Protein AF-A0A8D0A537-F1 (afdb_monomer_lite)

Secondary structure (DSSP, 8-state):
-HHHH-HHHHHHHHHS---HHHHH-HHHHHHHHHHHHS----HHHHHHHHHT----TT--HHHHHHHHHHHHTTTT-GGG-

Structure (mmCIF, N/CA/C/O backbone):
data_AF-A0A8D0A537-F1
#
_entry.id   AF-A0A8D0A537-F1
#
loop_
_atom_site.group_PDB
_atom_site.id
_atom_site.type_symbol
_atom_site.label_atom_id
_atom_site.label_alt_id
_atom_site.label_comp_id
_atom_site.label_asym_id
_atom_site.label_entity_id
_atom_site.label_seq_id
_atom_site.pdbx_PDB_ins_code
_atom_site.Cartn_x
_atom_site.Cartn_y
_atom_site.Cartn_z
_atom_site.occupancy
_atom_site.B_iso_or_equiv
_atom_site.auth_seq_id
_atom_site.auth_comp_id
_atom_site.auth_asym_id
_atom_site.auth_atom_id
_atom_site.pdbx_PDB_model_num
ATOM 1 N N . LEU A 1 1 ? 23.680 -3.754 -10.135 1.00 71.12 1 LEU A N 1
ATOM 2 C CA . LEU A 1 1 ? 22.364 -3.962 -9.492 1.00 71.12 1 LEU A CA 1
ATOM 3 C C . LEU A 1 1 ? 22.052 -5.448 -9.402 1.00 71.12 1 LEU A C 1
ATOM 5 O O . LEU A 1 1 ? 22.180 -5.974 -8.314 1.00 71.12 1 LEU A O 1
ATOM 9 N N . ILE A 1 2 ? 21.773 -6.129 -10.520 1.00 76.12 2 ILE A N 1
ATOM 10 C CA . ILE A 1 2 ? 21.433 -7.569 -10.549 1.00 76.12 2 ILE A CA 1
ATOM 11 C C . ILE A 1 2 ? 22.509 -8.426 -9.859 1.00 76.12 2 ILE A C 1
ATOM 13 O O . ILE A 1 2 ? 22.202 -9.155 -8.929 1.00 76.12 2 ILE A O 1
ATOM 17 N N . TYR A 1 3 ? 23.790 -8.216 -10.186 1.00 80.12 3 TYR A N 1
ATOM 18 C CA . TYR A 1 3 ? 24.916 -8.922 -9.545 1.00 80.12 3 TYR A CA 1
ATOM 19 C C . TYR A 1 3 ? 25.030 -8.701 -8.021 1.00 80.12 3 TYR A C 1
ATOM 21 O O . TYR A 1 3 ? 25.635 -9.497 -7.317 1.00 80.12 3 TYR A O 1
ATOM 29 N N . CYS A 1 4 ? 24.457 -7.615 -7.491 1.00 84.25 4 CYS A N 1
ATOM 30 C CA . CYS A 1 4 ? 24.438 -7.343 -6.050 1.00 84.25 4 CYS A CA 1
ATOM 31 C C . CYS A 1 4 ? 23.238 -7.996 -5.342 1.00 84.25 4 CYS A C 1
ATOM 33 O O . CYS A 1 4 ? 23.218 -8.024 -4.117 1.00 84.25 4 CYS A O 1
ATOM 35 N N . MET A 1 5 ? 22.231 -8.453 -6.094 1.00 81.50 5 MET A N 1
ATOM 36 C CA . MET A 1 5 ? 20.971 -9.002 -5.581 1.00 81.50 5 MET A CA 1
ATOM 37 C C . MET A 1 5 ? 20.935 -10.537 -5.574 1.00 81.50 5 MET A C 1
ATOM 39 O O . MET A 1 5 ? 20.014 -11.095 -4.990 1.00 81.50 5 MET A O 1
ATOM 43 N N . GLY A 1 6 ? 21.928 -11.196 -6.181 1.00 84.81 6 GLY A N 1
ATOM 44 C CA . GLY A 1 6 ? 21.990 -12.654 -6.307 1.00 84.81 6 GLY A CA 1
ATOM 45 C C . GLY A 1 6 ? 21.400 -13.170 -7.620 1.00 84.81 6 GLY A C 1
ATOM 46 O O . GLY A 1 6 ? 20.838 -12.408 -8.413 1.00 84.81 6 GLY A O 1
ATOM 47 N N . ASP A 1 7 ? 21.552 -14.471 -7.848 1.00 83.50 7 ASP A N 1
ATOM 48 C CA . ASP A 1 7 ? 21.152 -15.139 -9.091 1.00 83.50 7 ASP A CA 1
ATOM 49 C C . ASP A 1 7 ? 19.623 -15.116 -9.280 1.00 83.50 7 ASP A C 1
ATOM 51 O O . ASP A 1 7 ? 19.126 -15.009 -10.402 1.00 83.50 7 ASP A O 1
ATOM 55 N N . GLU A 1 8 ? 18.863 -15.076 -8.183 1.00 83.19 8 GLU A N 1
ATOM 56 C CA . GLU A 1 8 ? 17.400 -14.999 -8.186 1.00 83.19 8 GLU A CA 1
ATOM 57 C C . GLU A 1 8 ? 16.875 -13.718 -8.849 1.00 83.19 8 GLU A C 1
ATOM 59 O O . 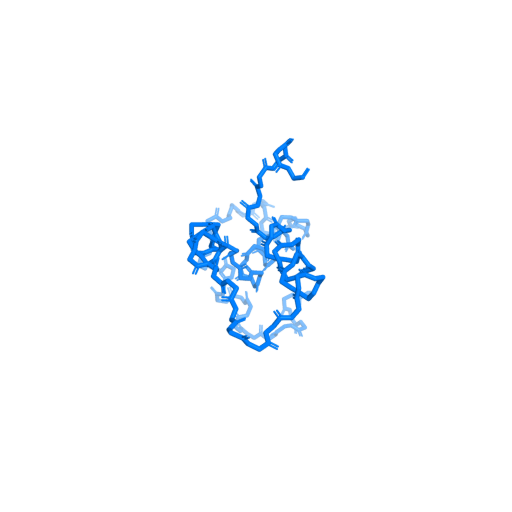GLU A 1 8 ? 15.780 -13.703 -9.415 1.00 83.19 8 GLU A O 1
ATOM 64 N N . ALA A 1 9 ? 17.642 -12.624 -8.811 1.00 82.94 9 ALA A N 1
ATOM 65 C CA . ALA A 1 9 ? 17.247 -11.381 -9.466 1.00 82.94 9 ALA A CA 1
ATOM 66 C C . ALA A 1 9 ? 17.248 -11.509 -10.999 1.00 82.94 9 ALA A C 1
ATOM 68 O O . ALA A 1 9 ? 16.433 -10.862 -11.665 1.00 82.94 9 ALA A O 1
ATOM 69 N N . ASP A 1 10 ? 18.127 -12.348 -11.556 1.00 83.25 10 ASP A N 1
ATOM 70 C CA . ASP A 1 10 ? 18.161 -12.625 -12.993 1.00 83.25 10 ASP A CA 1
ATOM 71 C C . ASP A 1 10 ? 16.939 -13.456 -13.411 1.00 83.25 10 ASP A C 1
ATOM 73 O O . ASP A 1 10 ? 16.274 -13.123 -14.393 1.00 83.25 10 ASP A O 1
ATOM 77 N N . ASP A 1 11 ? 16.565 -14.460 -12.611 1.00 84.69 11 ASP A N 1
ATOM 78 C CA . ASP A 1 11 ? 15.358 -15.269 -12.827 1.00 84.69 11 ASP A CA 1
ATOM 79 C C . ASP A 1 11 ? 14.077 -14.427 -12.768 1.00 84.69 11 ASP A C 1
ATOM 81 O O . ASP A 1 11 ? 13.212 -14.533 -13.646 1.00 84.69 11 ASP A O 1
ATOM 85 N N . ILE A 1 12 ? 13.976 -13.526 -11.783 1.00 84.62 12 ILE A N 1
ATOM 86 C CA . ILE A 1 12 ? 12.856 -12.585 -11.670 1.00 84.62 12 ILE A CA 1
ATOM 87 C C . ILE A 1 12 ? 12.760 -11.733 -12.937 1.00 84.62 12 ILE A C 1
ATOM 89 O O . ILE 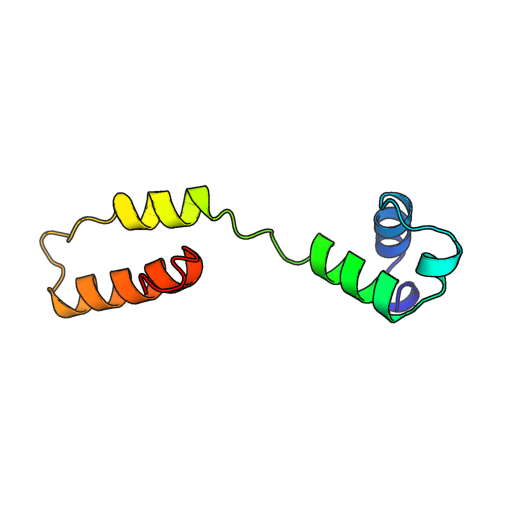A 1 12 ? 11.683 -11.646 -13.524 1.00 84.62 12 ILE A O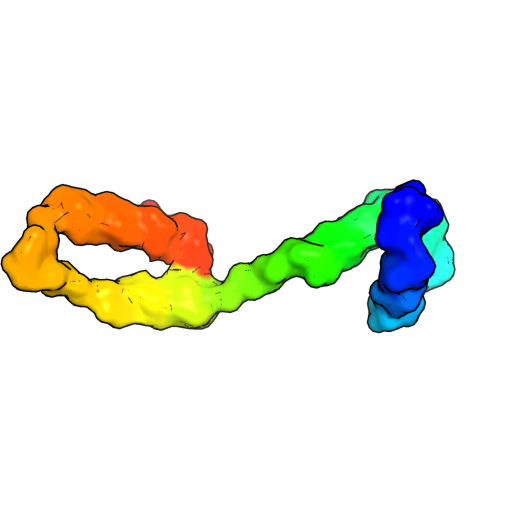 1
ATOM 93 N N . LEU A 1 13 ? 13.864 -11.145 -13.411 1.00 84.12 13 LEU A N 1
ATOM 94 C CA . LEU A 1 13 ? 13.866 -10.311 -14.618 1.00 84.12 13 LEU A CA 1
ATOM 95 C C . LEU A 1 13 ? 13.584 -11.101 -15.896 1.00 84.12 13 LEU A C 1
ATOM 97 O O . LEU A 1 13 ? 12.947 -10.579 -16.813 1.00 84.12 13 LEU A O 1
ATOM 101 N N . ARG A 1 14 ? 14.041 -12.351 -16.003 1.00 84.06 14 ARG A N 1
ATOM 102 C CA . ARG A 1 14 ? 13.686 -13.252 -17.115 1.00 84.06 14 ARG A CA 1
ATOM 103 C C . ARG A 1 14 ? 12.186 -13.533 -17.154 1.00 84.06 14 ARG A C 1
ATOM 105 O O . ARG A 1 14 ? 11.621 -13.547 -18.241 1.00 84.06 14 ARG A O 1
ATOM 112 N N . GLY A 1 15 ? 11.544 -13.669 -15.994 1.00 83.50 15 GLY A N 1
ATOM 113 C CA . GLY A 1 15 ? 10.093 -13.836 -15.878 1.00 83.50 15 GLY A CA 1
ATOM 114 C C . GLY A 1 15 ? 9.263 -12.593 -16.228 1.00 83.50 15 GLY A C 1
ATOM 115 O O . GLY A 1 15 ? 8.056 -12.712 -16.433 1.00 83.50 15 GLY A O 1
ATOM 116 N N . GLN A 1 16 ? 9.871 -11.403 -16.314 1.00 82.69 16 GLN A N 1
ATOM 117 C CA . GLN A 1 16 ? 9.174 -10.162 -16.669 1.00 82.69 16 GLN A CA 1
ATOM 118 C C . GLN A 1 16 ? 9.197 -9.899 -18.180 1.00 82.69 16 GLN A C 1
ATOM 120 O O . GLN A 1 16 ? 10.193 -10.140 -18.866 1.00 82.69 16 GLN A O 1
ATOM 125 N N . ALA A 1 17 ? 8.107 -9.328 -18.699 1.00 78.69 17 ALA A N 1
ATOM 126 C CA . ALA A 1 17 ? 7.927 -9.000 -20.116 1.00 78.69 17 ALA A CA 1
ATOM 127 C C . ALA A 1 17 ? 8.673 -7.712 -20.538 1.00 78.69 17 ALA A C 1
ATOM 129 O O . ALA A 1 17 ? 8.081 -6.797 -21.107 1.00 78.69 17 ALA A O 1
ATOM 130 N N . LEU A 1 18 ? 9.972 -7.621 -20.235 1.00 83.06 18 LEU A N 1
ATOM 131 C CA . LEU A 1 18 ? 10.844 -6.532 -20.684 1.00 83.06 18 LEU A CA 1
ATOM 132 C C . LEU A 1 18 ? 11.496 -6.876 -22.025 1.00 83.06 18 LEU A C 1
ATOM 134 O O . LEU A 1 18 ? 12.073 -7.956 -22.177 1.00 83.06 18 LEU A O 1
ATOM 138 N N . SER A 1 19 ? 11.457 -5.928 -22.964 1.00 84.50 19 SER A N 1
ATOM 139 C CA . SER A 1 19 ? 12.224 -6.004 -24.215 1.00 84.50 19 SER A CA 1
ATOM 140 C C . SER A 1 19 ? 13.7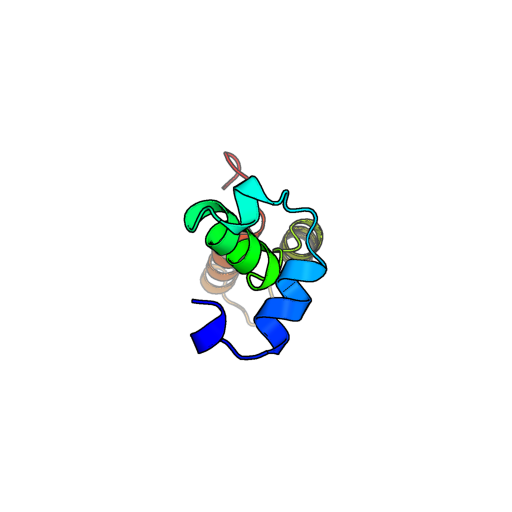35 -5.937 -23.963 1.00 84.50 19 SER A C 1
ATOM 142 O O . SER A 1 19 ? 14.178 -5.408 -22.941 1.00 84.50 19 SER A O 1
ATOM 144 N N . ASP A 1 20 ? 14.543 -6.404 -24.918 1.00 82.31 20 ASP A N 1
ATOM 145 C CA . ASP A 1 20 ? 16.011 -6.372 -24.811 1.00 82.31 20 ASP A CA 1
ATOM 146 C C . ASP A 1 20 ? 16.554 -4.954 -24.585 1.00 82.31 20 ASP A C 1
ATOM 148 O O . ASP A 1 20 ? 17.483 -4.748 -23.804 1.00 82.31 20 ASP A O 1
ATOM 152 N N . VAL A 1 21 ? 15.910 -3.955 -25.197 1.00 84.88 21 VAL A N 1
ATOM 153 C CA . VAL A 1 21 ? 16.244 -2.536 -25.011 1.00 84.88 21 VAL A CA 1
ATOM 154 C C . VAL A 1 21 ? 15.941 -2.085 -23.580 1.00 84.88 21 VAL A C 1
ATOM 156 O O . VAL A 1 21 ? 16.764 -1.418 -22.956 1.00 84.88 21 VAL A O 1
ATOM 159 N N . GLN A 1 22 ? 14.792 -2.473 -23.023 1.00 82.75 22 GLN A N 1
ATOM 160 C CA . GLN A 1 22 ? 14.417 -2.121 -21.650 1.00 82.75 22 GLN A CA 1
ATOM 161 C C . GLN A 1 22 ? 15.295 -2.823 -20.608 1.00 82.75 22 GLN A C 1
ATOM 163 O O . GLN A 1 22 ? 15.587 -2.238 -19.571 1.00 82.75 22 GLN A O 1
ATOM 168 N N . ARG A 1 23 ? 15.782 -4.039 -20.884 1.00 82.50 23 ARG A N 1
ATOM 169 C CA . ARG A 1 23 ? 16.718 -4.753 -19.994 1.00 82.50 23 ARG A CA 1
ATOM 170 C C . ARG A 1 23 ? 18.066 -4.044 -19.857 1.00 82.50 23 ARG A C 1
ATOM 172 O O . ARG A 1 23 ? 18.717 -4.167 -18.824 1.00 82.50 23 ARG A O 1
ATOM 179 N N . GLN A 1 24 ? 18.477 -3.285 -20.871 1.00 84.94 24 GLN A N 1
ATOM 180 C CA . GLN A 1 24 ? 19.694 -2.467 -20.820 1.00 84.94 24 GLN A CA 1
ATOM 181 C C . GLN A 1 24 ? 19.462 -1.092 -20.176 1.00 84.94 24 GLN A C 1
ATOM 183 O O . GLN A 1 24 ? 20.416 -0.397 -19.823 1.00 84.94 24 GLN A O 1
ATOM 188 N N . GLN A 1 25 ? 18.204 -0.690 -19.985 1.00 89.62 25 GLN A N 1
ATOM 189 C CA . GLN A 1 25 ? 17.851 0.568 -19.342 1.00 89.62 25 GLN A CA 1
ATOM 190 C C . GLN A 1 25 ? 17.756 0.378 -17.830 1.00 89.62 25 GLN A C 1
ATOM 192 O O . GLN A 1 25 ? 16.819 -0.231 -17.317 1.00 89.62 25 GLN A O 1
ATOM 197 N N . TYR A 1 26 ? 18.702 0.979 -17.104 1.00 86.38 26 TYR A N 1
ATOM 198 C CA . TYR A 1 26 ? 18.739 0.930 -15.641 1.00 86.38 26 TYR A CA 1
ATOM 199 C C . TYR A 1 26 ? 17.392 1.293 -14.999 1.00 86.38 26 TYR A C 1
ATOM 201 O O . TYR A 1 26 ? 16.935 0.596 -14.098 1.00 86.38 26 TYR A O 1
ATOM 209 N N . GLN A 1 27 ? 16.743 2.352 -15.493 1.00 87.94 27 GLN A N 1
ATOM 210 C CA . GLN A 1 27 ? 15.470 2.821 -14.951 1.00 87.94 27 GLN A CA 1
ATOM 211 C C . GLN A 1 27 ? 14.356 1.781 -15.121 1.00 87.94 27 GLN A C 1
ATOM 213 O O . GLN A 1 27 ? 13.675 1.461 -14.156 1.00 87.94 27 GLN A O 1
ATOM 218 N N . ALA A 1 28 ? 14.227 1.185 -16.309 1.00 87.06 28 ALA A N 1
ATOM 219 C CA . ALA A 1 28 ? 13.199 0.183 -16.578 1.00 87.06 28 ALA A CA 1
ATOM 220 C C . ALA A 1 28 ? 13.396 -1.091 -15.739 1.00 87.06 28 ALA A C 1
ATOM 222 O O . ALA A 1 28 ? 12.430 -1.642 -15.207 1.00 87.06 28 ALA A O 1
ATOM 223 N N . VAL A 1 29 ? 14.646 -1.536 -15.573 1.00 87.25 29 VAL A N 1
ATOM 224 C CA . VAL A 1 29 ? 14.989 -2.674 -14.705 1.00 87.25 29 VAL A CA 1
ATOM 225 C C . VAL A 1 29 ? 14.660 -2.363 -13.248 1.00 87.25 29 VAL A C 1
ATOM 227 O O . VAL A 1 29 ? 14.032 -3.179 -12.577 1.00 87.25 29 VAL A O 1
ATOM 230 N N . LYS A 1 30 ? 15.043 -1.176 -12.765 1.00 87.94 30 LYS A N 1
ATOM 231 C CA . LYS A 1 30 ? 14.766 -0.746 -11.394 1.00 87.94 30 LYS A CA 1
ATOM 232 C C . LYS A 1 30 ? 13.262 -0.671 -11.121 1.00 87.94 30 LYS A C 1
ATOM 234 O O . LYS A 1 30 ? 12.813 -1.278 -10.159 1.00 87.94 30 LYS A O 1
ATOM 239 N N . ASP A 1 31 ? 12.491 -0.017 -11.988 1.00 87.38 31 ASP A N 1
ATOM 240 C CA . ASP A 1 31 ? 11.040 0.136 -11.818 1.00 87.38 31 ASP A CA 1
ATOM 241 C C . ASP A 1 31 ? 10.325 -1.219 -11.815 1.00 87.38 31 ASP A C 1
ATOM 243 O O . ASP A 1 31 ? 9.394 -1.449 -11.047 1.00 87.38 31 ASP A O 1
ATOM 247 N N . THR A 1 32 ? 10.787 -2.152 -12.646 1.00 86.06 32 THR A N 1
ATOM 248 C CA . THR A 1 32 ? 10.232 -3.507 -12.702 1.00 86.06 32 THR A CA 1
ATOM 249 C C . THR A 1 32 ? 10.506 -4.283 -11.417 1.00 86.06 32 THR A C 1
ATOM 251 O O . THR A 1 32 ? 9.611 -4.950 -10.898 1.00 86.06 32 THR A O 1
ATOM 254 N N . LEU A 1 33 ? 11.729 -4.187 -10.889 1.00 86.19 33 LEU A N 1
ATOM 255 C CA . LEU A 1 33 ? 12.083 -4.802 -9.611 1.00 86.19 33 LEU A CA 1
ATOM 256 C C . LEU A 1 33 ? 11.312 -4.150 -8.460 1.00 86.19 33 LEU A C 1
ATOM 258 O O . LEU A 1 33 ? 10.776 -4.869 -7.621 1.00 86.19 33 LEU A O 1
ATOM 262 N N . ASP A 1 34 ? 11.170 -2.825 -8.459 1.00 86.06 34 ASP A N 1
ATOM 263 C CA . ASP A 1 34 ? 10.351 -2.107 -7.482 1.00 86.06 34 ASP A CA 1
ATOM 264 C C . ASP A 1 34 ? 8.893 -2.598 -7.542 1.00 86.06 34 ASP A C 1
ATOM 266 O O . ASP A 1 34 ? 8.313 -2.919 -6.511 1.00 86.06 34 ASP A O 1
ATOM 270 N N . ILE A 1 35 ? 8.305 -2.775 -8.729 1.00 83.06 35 ILE A N 1
ATOM 271 C CA . ILE A 1 35 ? 6.946 -3.330 -8.880 1.00 83.06 35 ILE A CA 1
ATOM 272 C C . ILE A 1 35 ? 6.845 -4.778 -8.379 1.00 83.06 35 ILE A C 1
ATOM 274 O O . ILE A 1 35 ? 5.801 -5.167 -7.851 1.00 83.06 35 ILE A O 1
ATOM 278 N N . TYR A 1 36 ? 7.883 -5.589 -8.587 1.00 83.25 36 TYR A N 1
ATOM 279 C CA . TYR A 1 36 ? 7.892 -6.997 -8.195 1.00 83.25 36 TYR A CA 1
ATOM 280 C C . TYR A 1 36 ? 8.022 -7.170 -6.677 1.00 83.25 36 TYR A C 1
ATOM 282 O O . TYR A 1 36 ? 7.305 -7.973 -6.081 1.00 83.25 36 TYR A O 1
ATOM 290 N N . PHE A 1 37 ? 8.924 -6.412 -6.049 1.00 81.88 37 PHE A N 1
ATOM 291 C CA . PHE A 1 37 ? 9.209 -6.516 -4.619 1.00 81.88 37 PHE A CA 1
ATOM 292 C C . PHE A 1 37 ? 8.276 -5.684 -3.749 1.00 81.88 37 PHE A C 1
ATOM 294 O O . PHE A 1 37 ? 8.063 -6.042 -2.590 1.00 81.88 37 PHE A O 1
ATOM 301 N N . VAL A 1 38 ? 7.703 -4.595 -4.265 1.00 74.81 38 VAL A N 1
ATOM 302 C CA . VAL A 1 38 ? 6.681 -3.854 -3.529 1.00 74.81 38 VAL A CA 1
ATOM 303 C C . VAL A 1 38 ? 5.413 -4.708 -3.515 1.00 74.81 38 VAL A C 1
ATOM 305 O O . VAL A 1 38 ? 4.808 -4.925 -4.569 1.00 74.81 38 VAL A O 1
ATOM 308 N N . PRO A 1 39 ? 4.956 -5.186 -2.340 1.00 67.50 39 PRO A N 1
ATOM 309 C CA . PRO A 1 39 ? 3.701 -5.907 -2.268 1.00 67.50 39 PRO A CA 1
ATOM 310 C C . PRO A 1 39 ? 2.603 -4.997 -2.807 1.00 67.50 39 PRO A C 1
ATOM 312 O O . PRO A 1 39 ? 2.374 -3.896 -2.294 1.00 67.50 39 PRO A O 1
ATOM 315 N N . ARG A 1 40 ? 1.930 -5.444 -3.873 1.00 68.62 40 ARG A N 1
ATOM 316 C CA . ARG A 1 40 ? 0.780 -4.727 -4.423 1.00 68.62 40 ARG A CA 1
ATOM 317 C C . ARG A 1 40 ? -0.228 -4.545 -3.296 1.00 68.62 40 ARG A C 1
ATOM 319 O O . ARG A 1 40 ? -0.807 -5.521 -2.821 1.00 68.62 40 ARG A O 1
ATOM 326 N N . LYS A 1 41 ? -0.432 -3.299 -2.859 1.00 73.50 41 LYS A N 1
ATOM 327 C CA . LYS A 1 41 ? -1.457 -2.981 -1.863 1.00 73.50 41 LYS A CA 1
ATOM 328 C C . LYS A 1 41 ? -2.802 -3.426 -2.422 1.00 73.50 41 LYS A C 1
ATOM 330 O O . LYS A 1 41 ? -3.272 -2.890 -3.428 1.00 73.50 41 LYS A O 1
ATOM 335 N N . ASN A 1 42 ? -3.414 -4.427 -1.796 1.00 83.88 42 ASN A N 1
ATOM 336 C CA . ASN A 1 42 ? -4.732 -4.885 -2.198 1.00 83.88 42 ASN A CA 1
ATOM 337 C C . ASN A 1 42 ? -5.767 -3.871 -1.701 1.00 83.88 42 ASN A C 1
ATOM 339 O O . ASN A 1 42 ? -6.256 -3.951 -0.579 1.00 83.88 42 ASN A O 1
ATOM 343 N N . ILE A 1 43 ? -6.086 -2.900 -2.556 1.00 86.94 43 ILE A N 1
ATOM 344 C CA . ILE A 1 43 ? -7.020 -1.817 -2.235 1.00 86.94 43 ILE A CA 1
ATOM 345 C C . ILE A 1 43 ? -8.400 -2.359 -1.836 1.00 86.94 43 ILE A C 1
ATOM 347 O O . ILE A 1 43 ? -9.046 -1.791 -0.961 1.00 86.94 43 ILE A O 1
ATOM 351 N N . ILE A 1 44 ? -8.848 -3.470 -2.434 1.00 86.75 44 ILE A N 1
ATOM 352 C CA . ILE A 1 44 ? -10.129 -4.102 -2.083 1.00 86.75 44 ILE A CA 1
ATOM 353 C C . ILE A 1 44 ? -10.076 -4.621 -0.644 1.00 86.75 44 ILE A C 1
ATOM 355 O O . ILE A 1 44 ? -11.004 -4.380 0.125 1.00 86.75 44 ILE A O 1
ATOM 359 N N . TYR A 1 45 ? -8.977 -5.275 -0.266 1.00 89.31 45 TYR A N 1
ATOM 360 C CA . TYR A 1 45 ? -8.759 -5.747 1.100 1.00 89.31 45 TYR A CA 1
ATOM 361 C C . TYR A 1 45 ? -8.688 -4.593 2.108 1.00 89.31 45 TYR A C 1
ATOM 363 O O . TYR A 1 45 ? -9.368 -4.637 3.129 1.00 89.31 45 TYR A O 1
ATOM 371 N N . GLU A 1 46 ? -7.931 -3.533 1.812 1.00 90.62 46 GLU A N 1
ATOM 372 C CA . GLU A 1 46 ? -7.817 -2.371 2.705 1.00 90.62 46 GLU A CA 1
ATOM 373 C C . GLU A 1 46 ? -9.175 -1.677 2.903 1.00 90.62 46 GLU A C 1
ATOM 375 O O . GLU A 1 46 ? -9.565 -1.394 4.037 1.00 90.62 46 GLU A O 1
ATOM 380 N N . ARG A 1 47 ? -9.956 -1.496 1.827 1.00 90.50 47 ARG A N 1
ATOM 381 C CA . ARG A 1 47 ? -11.320 -0.942 1.899 1.00 90.50 47 ARG A CA 1
ATOM 382 C C . ARG A 1 47 ? -12.275 -1.845 2.672 1.00 90.50 47 ARG A C 1
ATOM 384 O O . ARG A 1 47 ? -13.087 -1.346 3.446 1.00 90.50 47 ARG A O 1
ATOM 391 N N . ALA A 1 48 ? -12.188 -3.162 2.485 1.00 92.06 48 ALA A N 1
ATOM 392 C CA . ALA A 1 48 ? -12.972 -4.110 3.268 1.00 92.06 48 ALA A CA 1
ATOM 393 C C . ALA A 1 48 ? -12.627 -3.998 4.759 1.00 92.06 48 ALA A C 1
ATOM 395 O O . ALA A 1 48 ? -13.533 -3.893 5.580 1.00 92.06 48 ALA A O 1
ATOM 396 N N . ARG A 1 49 ? -11.335 -3.922 5.104 1.00 91.81 49 ARG A N 1
ATOM 397 C CA . ARG A 1 49 ? -10.872 -3.760 6.488 1.00 91.81 49 ARG A CA 1
ATOM 398 C C . ARG A 1 49 ? -11.341 -2.441 7.105 1.00 91.81 49 ARG A C 1
ATOM 400 O O . ARG A 1 49 ? -11.736 -2.432 8.265 1.00 91.81 49 ARG A O 1
ATOM 407 N N . PHE A 1 50 ? -11.339 -1.351 6.335 1.00 93.38 50 PHE A N 1
ATOM 408 C CA . PHE A 1 50 ? -11.901 -0.065 6.757 1.00 93.38 50 PHE A CA 1
ATOM 409 C C . PHE A 1 50 ? -13.411 -0.164 7.021 1.00 93.38 50 PHE A C 1
ATOM 411 O O . PHE A 1 50 ? -13.866 0.202 8.097 1.00 93.38 50 PHE A O 1
ATOM 418 N N . ASN A 1 51 ? -14.186 -0.716 6.084 1.00 92.06 51 ASN A N 1
ATOM 419 C CA . ASN A 1 51 ? -15.648 -0.796 6.205 1.00 92.06 51 ASN A CA 1
ATOM 420 C C . ASN A 1 51 ? -16.125 -1.808 7.259 1.00 92.06 51 ASN A C 1
ATOM 422 O O . ASN A 1 51 ? -17.229 -1.683 7.778 1.00 92.06 51 ASN A O 1
ATOM 426 N N . GLN A 1 52 ? -15.311 -2.815 7.577 1.00 93.75 52 GLN A N 1
ATOM 427 C CA . GLN A 1 52 ? -15.587 -3.779 8.646 1.00 93.75 52 GLN A CA 1
ATOM 428 C C . GLN A 1 52 ? -15.191 -3.260 10.032 1.00 93.75 52 GLN A C 1
ATOM 430 O O . GLN A 1 52 ? -15.481 -3.909 11.038 1.00 93.75 52 GLN A O 1
ATOM 435 N N . ARG A 1 53 ? -14.503 -2.115 10.114 1.00 92.50 53 ARG A N 1
ATOM 436 C CA . ARG A 1 53 ? -14.024 -1.581 11.383 1.00 92.50 53 ARG A CA 1
ATOM 437 C C . ARG A 1 53 ? -15.199 -1.049 12.207 1.00 92.50 53 ARG A C 1
ATOM 439 O O . ARG A 1 53 ? -15.841 -0.072 11.843 1.00 92.50 53 ARG A O 1
ATOM 446 N N . VAL A 1 54 ? -15.431 -1.677 13.358 1.00 93.50 54 VAL A N 1
ATOM 447 C CA . VAL A 1 54 ? -16.440 -1.281 14.356 1.00 93.50 54 VAL A CA 1
ATOM 448 C C . VAL A 1 54 ? -15.759 -0.859 15.649 1.00 93.50 54 VAL A C 1
ATOM 450 O O . VAL A 1 54 ? -14.748 -1.459 16.013 1.00 93.50 54 VAL A O 1
ATOM 453 N N . GLN A 1 55 ? -16.271 0.169 16.329 1.00 93.38 55 GLN A N 1
ATOM 454 C CA . GLN A 1 55 ? -15.716 0.621 17.607 1.00 93.38 55 GLN A CA 1
ATOM 455 C C . GLN A 1 55 ? -15.885 -0.473 18.665 1.00 93.38 55 GLN A C 1
ATOM 457 O O . GLN A 1 55 ? -16.967 -1.044 18.807 1.00 93.38 55 GLN A O 1
ATOM 462 N N . LEU A 1 56 ? -14.811 -0.783 19.394 1.00 93.06 56 LEU A N 1
ATOM 463 C CA . LEU A 1 56 ? -14.851 -1.798 20.447 1.00 93.06 56 LEU A CA 1
ATOM 464 C C . LEU A 1 56 ? -15.431 -1.221 21.743 1.00 93.06 56 LEU A C 1
ATOM 466 O O . LEU A 1 56 ? -15.290 -0.035 22.025 1.00 93.06 56 LEU A O 1
ATOM 470 N N . THR A 1 57 ? -16.018 -2.080 22.579 1.00 89.62 57 THR A N 1
ATOM 471 C CA . THR A 1 57 ? -16.717 -1.687 23.817 1.00 89.62 57 THR A CA 1
ATOM 472 C C . THR A 1 57 ? -15.849 -0.896 24.806 1.00 89.62 57 THR A C 1
ATOM 474 O O . THR A 1 57 ? -16.372 -0.086 25.560 1.00 89.62 57 THR A O 1
ATOM 477 N N . ASN A 1 58 ? -14.528 -1.102 24.783 1.00 93.12 58 ASN A N 1
ATOM 478 C CA . ASN A 1 58 ? -13.560 -0.430 25.663 1.00 93.12 58 ASN A CA 1
ATOM 479 C C . ASN A 1 58 ? -12.655 0.563 24.914 1.00 93.12 58 ASN A C 1
ATOM 481 O O . ASN A 1 58 ? -11.635 0.996 25.444 1.00 93.12 58 ASN A O 1
ATOM 485 N N . GLU A 1 59 ? -12.978 0.881 23.663 1.00 92.12 59 GLU A N 1
ATOM 486 C CA . GLU A 1 59 ? -12.194 1.799 22.847 1.00 92.12 59 GLU A CA 1
ATOM 487 C C . GLU A 1 59 ? -12.774 3.213 22.924 1.00 92.12 59 GLU A C 1
ATOM 489 O O . GLU A 1 59 ? -13.971 3.426 22.720 1.00 92.12 59 GLU A O 1
ATOM 494 N N . THR A 1 60 ? -11.916 4.198 23.189 1.00 94.75 60 THR A N 1
ATOM 495 C CA . THR A 1 60 ? -12.316 5.606 23.156 1.00 94.75 60 THR A CA 1
ATOM 496 C C . THR A 1 60 ? -12.629 6.043 21.728 1.00 94.75 60 THR A C 1
ATOM 498 O O . THR A 1 60 ? -12.048 5.544 20.762 1.00 94.75 60 THR A O 1
ATOM 501 N N . VAL A 1 61 ? -13.524 7.021 21.584 1.00 92.69 61 VAL A N 1
ATOM 502 C CA . VAL A 1 61 ? -13.877 7.571 20.267 1.00 92.69 61 VAL A CA 1
ATOM 503 C C . VAL A 1 61 ? -12.638 8.123 19.554 1.00 92.69 61 VAL A C 1
ATOM 505 O O . VAL A 1 61 ? -12.448 7.849 18.374 1.00 92.69 61 VAL A O 1
ATOM 508 N N . ASP A 1 62 ? -11.742 8.804 20.272 1.00 94.31 62 ASP A N 1
ATOM 509 C CA . ASP A 1 62 ? -10.508 9.351 19.692 1.00 94.31 62 ASP A CA 1
ATOM 510 C C . ASP A 1 62 ? -9.570 8.262 19.152 1.00 94.31 62 ASP A C 1
ATOM 512 O O . ASP A 1 62 ? -9.013 8.405 18.061 1.00 94.31 62 ASP A O 1
ATOM 516 N N . SER A 1 63 ? -9.426 7.143 19.874 1.00 93.69 63 SER A N 1
ATOM 517 C CA . SER A 1 63 ? -8.647 5.987 19.408 1.00 93.69 63 SER A CA 1
ATOM 518 C C . SER A 1 63 ? -9.273 5.379 18.157 1.00 93.69 63 SER A C 1
ATOM 520 O O . SER A 1 63 ? -8.578 5.107 17.176 1.00 93.69 63 SER A O 1
ATOM 522 N N . PHE A 1 64 ? -10.597 5.221 18.163 1.00 94.12 64 PHE A N 1
ATOM 523 C CA . PHE A 1 64 ? -11.336 4.665 17.039 1.00 94.12 64 PHE A CA 1
ATOM 524 C C . PHE A 1 64 ? -11.204 5.528 15.778 1.00 94.12 64 PHE A C 1
ATOM 526 O O . PHE A 1 64 ? -10.872 5.019 14.706 1.00 94.12 64 PHE A O 1
ATOM 533 N N . VAL A 1 65 ? -11.396 6.841 15.910 1.00 93.50 65 VAL A N 1
ATOM 534 C CA . VAL A 1 65 ? -11.266 7.807 14.812 1.00 93.50 65 VAL A CA 1
ATOM 535 C C . VAL A 1 65 ? -9.831 7.836 14.286 1.00 93.50 65 VAL A C 1
ATOM 537 O O . VAL A 1 65 ? -9.619 7.790 13.075 1.00 93.50 65 VAL A O 1
ATOM 540 N N . THR A 1 66 ? -8.834 7.824 15.174 1.00 93.88 66 THR A N 1
ATOM 541 C CA . THR A 1 66 ? -7.416 7.764 14.783 1.00 93.88 66 THR A CA 1
ATOM 542 C C . THR A 1 66 ? -7.106 6.490 13.992 1.00 93.88 66 THR A C 1
ATOM 544 O O . THR A 1 66 ? -6.449 6.543 12.950 1.00 93.88 66 THR A O 1
ATOM 547 N N . ALA A 1 67 ? -7.627 5.343 14.436 1.00 92.62 67 ALA A N 1
ATOM 548 C CA . ALA A 1 67 ? -7.477 4.078 13.726 1.00 92.62 67 ALA A CA 1
ATOM 549 C C . ALA A 1 67 ? -8.152 4.105 12.343 1.00 92.62 67 ALA A C 1
ATOM 551 O O . ALA A 1 67 ? -7.589 3.580 11.382 1.00 92.62 67 ALA A O 1
ATOM 552 N N . LEU A 1 68 ? -9.324 4.736 12.210 1.00 93.06 68 LEU A N 1
ATOM 553 C CA . LEU A 1 68 ? -9.990 4.910 10.915 1.00 93.06 68 LEU A CA 1
ATOM 554 C C . LEU A 1 68 ? -9.167 5.771 9.953 1.00 93.06 68 LEU A C 1
ATOM 556 O O . LEU A 1 68 ? -9.012 5.380 8.796 1.00 93.06 68 LEU A O 1
ATOM 560 N N . TYR A 1 69 ? -8.589 6.883 10.418 1.00 92.12 69 TYR A N 1
ATOM 561 C CA . TYR A 1 69 ? -7.708 7.708 9.585 1.00 92.12 69 TYR A CA 1
ATOM 562 C C . TYR A 1 69 ? -6.498 6.919 9.083 1.00 92.12 69 TYR A C 1
ATOM 564 O O . TYR A 1 69 ? -6.214 6.948 7.886 1.00 92.12 69 TYR A O 1
ATOM 572 N N . ALA A 1 70 ? -5.847 6.143 9.956 1.00 91.06 70 ALA A N 1
ATOM 573 C CA . ALA A 1 70 ? -4.724 5.284 9.579 1.00 91.06 70 ALA A CA 1
ATOM 574 C C . ALA A 1 70 ? -5.116 4.209 8.543 1.00 91.06 70 ALA A C 1
ATOM 576 O O . ALA A 1 70 ? -4.356 3.899 7.623 1.00 91.06 70 ALA A O 1
ATOM 577 N N . LEU A 1 71 ? -6.322 3.641 8.655 1.00 90.69 71 LEU A N 1
ATOM 578 C CA . LEU A 1 71 ? -6.846 2.676 7.684 1.00 90.69 71 LEU A CA 1
ATOM 579 C C . LEU A 1 71 ? -7.180 3.334 6.335 1.00 90.69 71 LEU A C 1
ATOM 581 O O . LEU A 1 71 ? -6.889 2.760 5.282 1.00 90.69 71 LEU A O 1
ATOM 585 N N . ALA A 1 72 ? -7.745 4.542 6.348 1.00 90.12 72 ALA A N 1
ATOM 586 C CA . ALA A 1 72 ? -8.115 5.279 5.143 1.00 90.12 72 ALA A CA 1
ATOM 587 C C . ALA A 1 72 ? -6.902 5.621 4.255 1.00 90.12 72 ALA A C 1
ATOM 589 O O . ALA A 1 72 ? -7.037 5.639 3.028 1.00 90.12 72 ALA A O 1
ATOM 590 N N . GLU A 1 73 ? -5.706 5.806 4.832 1.00 88.56 73 GLU A N 1
ATOM 591 C CA . GLU A 1 73 ? -4.476 6.102 4.073 1.00 88.56 73 GLU A CA 1
ATOM 592 C C . GLU A 1 73 ? -4.134 5.027 3.034 1.00 88.56 73 GLU A C 1
ATOM 594 O O . GLU A 1 73 ? -3.586 5.325 1.972 1.00 88.56 73 GLU A O 1
ATOM 599 N N . ASN A 1 74 ? -4.485 3.771 3.318 1.00 86.12 74 ASN A N 1
ATOM 600 C CA . A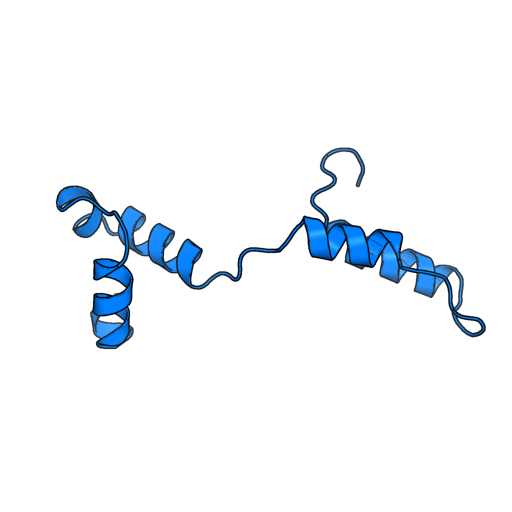SN A 1 74 ? -4.195 2.634 2.447 1.00 86.12 74 ASN A CA 1
ATOM 601 C C . ASN A 1 74 ? -5.362 2.273 1.510 1.00 86.12 74 ASN A C 1
ATOM 603 O O . ASN A 1 74 ? -5.191 1.460 0.603 1.00 86.12 74 ASN A O 1
ATOM 607 N N . CYS A 1 75 ? -6.528 2.905 1.673 1.00 85.62 75 CYS A N 1
ATOM 608 C CA . CYS A 1 75 ? -7.738 2.619 0.895 1.00 85.62 75 CYS A CA 1
ATOM 609 C C . CYS A 1 75 ? -7.797 3.335 -0.466 1.00 85.62 75 CYS A C 1
ATOM 611 O O . CYS A 1 75 ? -8.685 3.044 -1.277 1.00 85.62 75 CYS A O 1
ATOM 613 N N . ASN A 1 76 ? -6.873 4.270 -0.719 1.00 86.44 76 ASN A N 1
ATOM 614 C CA . ASN A 1 76 ? -6.808 5.088 -1.932 1.00 86.44 76 ASN A CA 1
ATOM 615 C C . ASN A 1 76 ? -8.175 5.711 -2.287 1.00 86.44 76 ASN A C 1
ATOM 617 O O . ASN A 1 76 ? -8.732 5.484 -3.363 1.00 86.44 76 ASN A O 1
ATOM 621 N N . TYR A 1 77 ? -8.757 6.430 -1.324 1.00 84.00 77 TYR A N 1
ATOM 622 C CA . TYR A 1 77 ? -10.044 7.117 -1.471 1.00 84.00 77 TYR A CA 1
ATOM 623 C C . TYR A 1 77 ? -9.944 8.445 -2.248 1.00 84.00 77 TYR A C 1
ATOM 625 O O . TYR A 1 77 ? -10.964 9.033 -2.602 1.00 84.00 77 TYR A O 1
ATOM 633 N N . GLY A 1 78 ? -8.730 8.895 -2.583 1.00 82.75 78 GLY A N 1
ATOM 634 C CA . GLY A 1 78 ? -8.509 10.113 -3.361 1.00 82.75 78 GLY A CA 1
ATOM 635 C C . GLY A 1 78 ? -9.058 11.344 -2.641 1.00 82.75 78 GLY A C 1
ATOM 636 O O . GLY A 1 78 ? -8.640 11.639 -1.527 1.00 82.75 78 GLY A O 1
ATOM 637 N N . ALA A 1 79 ? -10.009 12.037 -3.271 1.00 80.38 79 ALA A N 1
ATOM 638 C CA . ALA A 1 79 ? -10.665 13.224 -2.715 1.00 80.38 79 ALA A CA 1
ATOM 639 C C . ALA A 1 79 ? -11.634 12.929 -1.550 1.00 80.38 79 ALA A C 1
ATOM 641 O O . ALA A 1 79 ? -12.149 13.860 -0.945 1.00 80.38 79 ALA A O 1
ATOM 642 N N . LEU A 1 80 ? -11.901 11.653 -1.252 1.00 70.88 80 LEU A N 1
ATOM 643 C CA . LEU A 1 80 ? -12.748 11.214 -0.135 1.00 70.88 80 LEU A CA 1
ATOM 644 C C . LEU A 1 80 ? -11.939 10.911 1.146 1.00 70.88 80 LEU A C 1
ATOM 646 O O . LEU A 1 80 ? -12.439 10.204 2.018 1.00 70.88 80 LEU A O 1
ATOM 650 N N . ARG A 1 81 ? -10.679 11.361 1.224 1.00 59.25 81 ARG A N 1
ATOM 651 C CA . ARG A 1 81 ? -9.797 11.199 2.391 1.00 5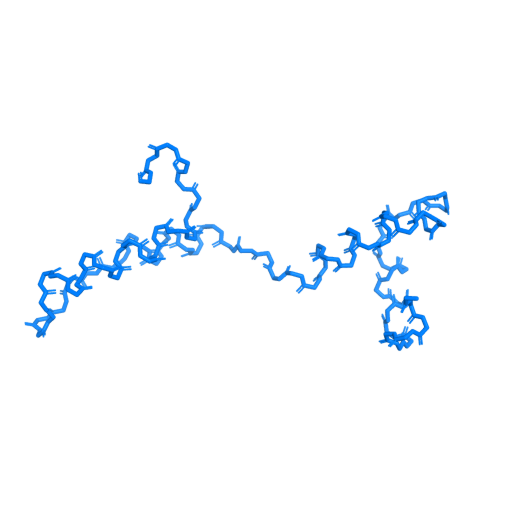9.25 81 ARG A CA 1
ATOM 652 C C . ARG A 1 81 ? -9.960 12.342 3.385 1.00 59.25 81 ARG A C 1
ATOM 654 O O . ARG A 1 81 ? -10.076 13.496 2.921 1.00 59.25 81 ARG A O 1
#

Foldseek 3Di:
DQVVVDPVLVVQVVPDPDDPVLVPPPVSSVVSVCVVPVPDLPLVVLVVVLVPQDADPPHDPVRSVVVSVVSVVSNPPPVVD

Organism: Sander lucioperca (NCBI:txid283035)

pLDDT: mean 85.82, std 6.79, range [59.25, 94.75]

Radius of gyration: 19.75 Å; chains: 1; bounding box: 42×28×51 Å

Sequence (81 aa):
LIYCMGDEADDILRGQALSDVQRQQYQAVKDTLDIYFVPRKNIIYERARFNQRVQLTNETVDSFVTALYALAENCNYGALR